Protein AF-A0A930HBT5-F1 (afdb_monomer)

Secondary structure (DSSP, 8-state):
--SS---SEEEEE-S-HHHHHHHHHTTT----EEEETTEEEEE--S---HHHHHHHHHHHHHH--

Sequence (65 aa):
KFDKPFFHEFVTVCADADAILKALADKGILGGLKLSDTEILWCATELNTKEQMDEVIEIVKGVSK

pLDDT: mean 89.17, std 11.28, range [53.72, 97.88]

Solvent-accessible surface area (backbone atoms only — not comparable to full-atom values): 4029 Å² total; per-residue (Å²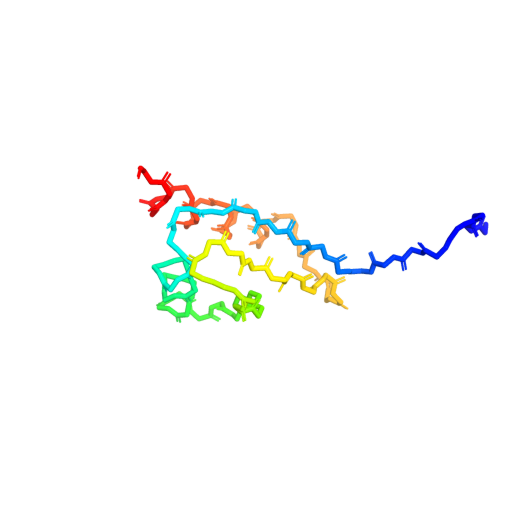): 134,78,98,58,92,79,67,57,54,52,75,46,82,49,89,47,34,64,63,43,42,49,57,32,46,79,69,75,38,88,58,55,49,76,78,47,66,35,26,33,39,35,72,64,83,66,96,70,54,70,68,60,52,50,51,52,50,54,55,42,60,72,67,70,117

Organism: NCBI:txid114527

Nearest PDB structures (foldseek):
  3ruy-assembly1_B  TM=7.107E-01  e=3.964E-01  Bacillus anthracis str. 'Ames Ancestor'
  6jy1-assembly1_A-2  TM=7.536E-01  e=6.467E-01  Methanocaldococcus jannaschii DSM 2661
  6m4y-assembly1_A-2  TM=7.381E-01  e=7.976E-01  Methanocaldococcus jannaschii DSM 2661
  4r8d-assembly1_A  TM=7.379E-01  e=1.396E+00  Mycobacterium tuberculosis H37Rv
  5fkz-assembly1_E  TM=7.626E-01  e=1.721E+00  Escherichia coli K-12

Radius of gyration: 12.68 Å; Cα contacts (8 Å, |Δi|>4): 73; chains: 1; bounding box: 32×38×23 Å

Structure (mmCIF, N/CA/C/O backbone):
data_AF-A0A930HBT5-F1
#
_entry.id   AF-A0A930HBT5-F1
#
loop_
_atom_site.group_PDB
_atom_site.id
_atom_site.type_symbol
_atom_site.label_atom_id
_atom_site.label_alt_id
_atom_site.label_comp_id
_atom_site.label_asym_id
_atom_site.label_entity_id
_atom_site.label_seq_id
_atom_site.pdbx_PDB_ins_code
_atom_site.Cartn_x
_atom_site.Cartn_y
_atom_site.Cartn_z
_atom_site.occupancy
_atom_site.B_iso_or_equiv
_atom_site.auth_seq_id
_atom_site.auth_comp_id
_atom_site.auth_asym_id
_atom_site.auth_atom_id
_atom_site.pdbx_PDB_model_num
ATOM 1 N N . LYS A 1 1 ? 13.545 24.116 2.702 1.00 53.72 1 LYS A N 1
ATOM 2 C CA . LYS A 1 1 ? 13.516 23.688 1.280 1.00 53.72 1 LYS A CA 1
ATOM 3 C C . LYS A 1 1 ? 14.229 22.346 1.214 1.00 53.72 1 LYS A C 1
ATOM 5 O O . LYS A 1 1 ? 15.242 22.232 1.883 1.00 53.72 1 LYS A O 1
ATOM 10 N N . PHE A 1 2 ? 13.674 21.345 0.533 1.00 66.44 2 PHE A N 1
ATOM 11 C CA . PHE A 1 2 ? 14.270 20.006 0.467 1.00 66.44 2 PHE A CA 1
ATOM 12 C C . PHE A 1 2 ? 15.400 19.980 -0.577 1.00 66.44 2 PHE A C 1
ATOM 14 O O . PHE A 1 2 ? 15.202 20.471 -1.685 1.00 66.44 2 PHE A O 1
ATOM 21 N N . ASP A 1 3 ? 16.564 19.426 -0.225 1.00 72.94 3 ASP A N 1
ATOM 22 C CA . ASP A 1 3 ? 17.774 19.378 -1.076 1.00 72.94 3 ASP A CA 1
ATOM 23 C C . ASP A 1 3 ? 17.747 18.271 -2.148 1.00 72.94 3 ASP A C 1
ATOM 25 O O . ASP A 1 3 ? 18.706 18.085 -2.898 1.00 72.94 3 ASP A O 1
ATOM 29 N N . LYS A 1 4 ? 16.657 17.502 -2.217 1.00 63.59 4 LYS A N 1
ATOM 30 C CA . LYS A 1 4 ? 16.447 16.398 -3.161 1.00 63.59 4 LYS A CA 1
ATOM 31 C C . LYS A 1 4 ? 14.982 16.364 -3.605 1.00 63.59 4 LYS A C 1
ATOM 33 O O . LYS A 1 4 ? 14.129 16.852 -2.858 1.00 63.59 4 LYS A O 1
ATOM 38 N N . PRO A 1 5 ? 14.672 15.773 -4.775 1.00 62.97 5 PRO A N 1
ATOM 39 C CA . PRO A 1 5 ? 13.294 15.497 -5.157 1.00 62.97 5 PRO A CA 1
ATOM 40 C C . PRO A 1 5 ? 12.635 14.650 -4.065 1.00 62.97 5 PRO A C 1
ATOM 42 O O . PRO A 1 5 ? 13.094 13.547 -3.772 1.00 62.97 5 PRO A O 1
ATOM 45 N N . PHE A 1 6 ? 11.596 15.187 -3.430 1.00 65.75 6 PHE A N 1
ATOM 46 C CA . PHE A 1 6 ? 10.735 14.407 -2.554 1.00 65.75 6 PHE A CA 1
ATOM 47 C C . PHE A 1 6 ? 9.661 13.784 -3.438 1.00 65.75 6 PHE A C 1
ATOM 49 O O . PHE A 1 6 ? 8.853 14.500 -4.032 1.00 65.75 6 PHE A O 1
ATOM 56 N N . PHE A 1 7 ? 9.712 12.466 -3.586 1.00 69.69 7 PHE A N 1
ATOM 57 C CA . PHE A 1 7 ? 8.687 11.726 -4.299 1.00 69.69 7 PHE A CA 1
ATOM 58 C C . PHE A 1 7 ? 7.623 11.331 -3.279 1.00 69.69 7 PHE A C 1
ATOM 60 O O . PHE A 1 7 ? 7.937 10.720 -2.261 1.00 69.69 7 PHE A O 1
ATOM 67 N N . HIS A 1 8 ? 6.371 11.703 -3.538 1.00 80.75 8 HIS A N 1
ATOM 68 C CA . HIS A 1 8 ? 5.236 11.281 -2.712 1.00 80.75 8 HIS A CA 1
ATOM 69 C C . HIS A 1 8 ? 4.827 9.842 -3.024 1.00 80.75 8 HIS A C 1
ATOM 71 O O . HIS A 1 8 ? 3.777 9.397 -2.581 1.00 80.75 8 HIS A O 1
ATOM 77 N N . GLU A 1 9 ? 5.636 9.121 -3.798 1.00 88.31 9 GLU A N 1
ATOM 78 C CA . GLU A 1 9 ? 5.359 7.755 -4.188 1.00 88.31 9 GLU A CA 1
ATOM 79 C C . GLU A 1 9 ? 6.498 6.843 -3.754 1.00 88.31 9 GLU A C 1
ATOM 81 O O . GLU A 1 9 ? 7.673 7.219 -3.801 1.00 88.31 9 GLU A O 1
ATOM 86 N N . PHE A 1 10 ? 6.145 5.642 -3.312 1.00 90.62 10 PHE A N 1
ATOM 87 C CA . PHE A 1 10 ? 7.101 4.625 -2.896 1.00 90.62 10 PHE A CA 1
ATOM 88 C C . PHE A 1 10 ? 6.580 3.236 -3.249 1.00 90.62 10 PHE A C 1
ATOM 90 O O . PHE A 1 10 ? 5.375 3.003 -3.287 1.00 90.62 10 PHE A O 1
ATOM 97 N N . VAL A 1 11 ? 7.495 2.301 -3.498 1.00 94.75 11 VAL A N 1
ATOM 98 C CA . VAL A 1 11 ? 7.147 0.910 -3.801 1.00 94.75 11 VAL A CA 1
ATOM 99 C C . VAL A 1 11 ? 7.331 0.055 -2.556 1.00 94.75 11 VAL A C 1
ATOM 101 O O . VAL A 1 11 ? 8.347 0.162 -1.867 1.00 94.75 11 VAL A O 1
ATOM 104 N N . THR A 1 12 ? 6.363 -0.814 -2.278 1.00 94.69 12 THR A N 1
ATOM 105 C CA . THR A 1 12 ? 6.502 -1.886 -1.286 1.00 94.69 12 THR A CA 1
ATOM 106 C C . THR A 1 12 ? 6.568 -3.236 -1.975 1.00 94.69 12 THR A C 1
ATOM 108 O O . THR A 1 12 ? 5.809 -3.480 -2.913 1.00 94.69 12 THR A O 1
ATOM 111 N N . VAL A 1 13 ? 7.404 -4.128 -1.446 1.00 95.94 13 VAL A N 1
ATOM 112 C CA . VAL A 1 13 ? 7.427 -5.543 -1.830 1.00 95.94 13 VAL A CA 1
ATOM 113 C C . VAL A 1 13 ? 6.505 -6.333 -0.902 1.00 95.94 13 VAL A C 1
ATOM 115 O O . VAL A 1 13 ? 6.508 -6.118 0.311 1.00 95.94 13 VAL A O 1
ATOM 118 N N . CYS A 1 14 ? 5.720 -7.241 -1.466 1.00 94.00 14 CYS A N 1
ATOM 119 C CA . CYS A 1 14 ? 4.747 -8.077 -0.774 1.00 94.00 14 CYS A CA 1
ATOM 120 C C . CYS A 1 14 ? 4.674 -9.473 -1.411 1.00 94.00 14 CYS A C 1
ATOM 122 O O . CYS A 1 14 ? 5.225 -9.697 -2.486 1.00 94.00 14 CYS A O 1
ATOM 124 N N . ALA A 1 15 ? 4.026 -10.421 -0.730 1.00 93.31 15 ALA A N 1
ATOM 125 C CA . ALA A 1 15 ? 3.880 -11.787 -1.234 1.00 93.31 15 ALA A CA 1
ATOM 126 C C . ALA A 1 15 ? 2.816 -11.902 -2.338 1.00 93.31 15 ALA A C 1
ATOM 128 O O . ALA A 1 15 ? 3.004 -12.664 -3.281 1.00 93.31 15 ALA A O 1
ATOM 129 N N . ASP A 1 16 ? 1.720 -11.149 -2.211 1.00 96.31 16 ASP A N 1
ATOM 130 C CA . ASP A 1 16 ? 0.600 -11.158 -3.152 1.00 96.31 16 ASP A CA 1
ATOM 131 C C . ASP A 1 16 ? -0.036 -9.761 -3.220 1.00 96.31 16 ASP A C 1
ATOM 133 O O . ASP A 1 16 ? -0.758 -9.325 -2.313 1.00 96.31 16 ASP A O 1
ATOM 137 N N . ALA A 1 17 ? 0.267 -9.042 -4.299 1.00 97.44 17 ALA A N 1
ATOM 138 C CA . ALA A 1 17 ? -0.241 -7.696 -4.519 1.00 97.44 17 ALA A CA 1
ATOM 139 C C . ALA A 1 17 ? -1.760 -7.671 -4.759 1.00 97.44 17 ALA A C 1
ATOM 141 O O . ALA A 1 17 ? -2.437 -6.754 -4.287 1.00 97.44 17 ALA A O 1
ATOM 142 N N . ASP A 1 18 ? -2.316 -8.673 -5.447 1.00 97.44 18 ASP A N 1
ATOM 143 C CA . ASP A 1 18 ? -3.750 -8.719 -5.749 1.00 97.44 18 ASP A CA 1
ATOM 144 C C . ASP A 1 18 ? -4.568 -8.961 -4.481 1.00 97.44 18 ASP A C 1
ATOM 146 O O . ASP A 1 18 ? -5.600 -8.314 -4.281 1.00 97.44 18 ASP A O 1
ATOM 150 N N . ALA A 1 19 ? -4.093 -9.835 -3.589 1.00 97.31 19 ALA A N 1
ATOM 151 C CA . ALA A 1 19 ? -4.739 -10.083 -2.303 1.00 97.31 19 ALA A CA 1
ATOM 152 C C . ALA A 1 19 ? -4.811 -8.811 -1.445 1.00 97.31 19 ALA A C 1
ATOM 154 O O . ALA A 1 19 ? -5.860 -8.512 -0.866 1.00 97.31 19 ALA A O 1
ATOM 155 N N . ILE A 1 20 ? -3.725 -8.032 -1.402 1.00 97.44 20 ILE A N 1
ATOM 156 C CA . ILE A 1 20 ? -3.675 -6.759 -0.672 1.00 97.44 20 ILE A CA 1
ATOM 157 C C . ILE A 1 20 ? -4.641 -5.739 -1.272 1.00 97.44 20 ILE A C 1
ATOM 159 O O . ILE A 1 20 ? -5.476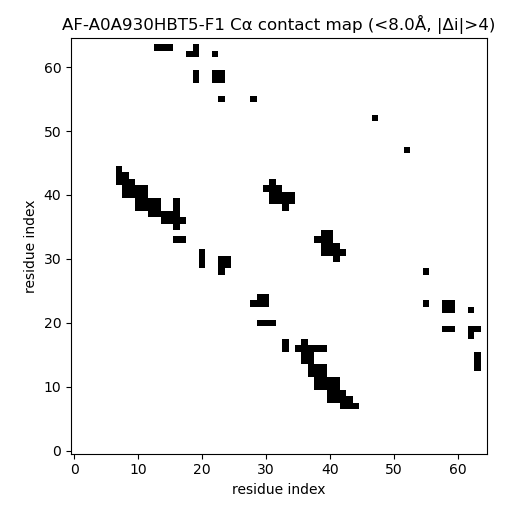 -5.185 -0.551 1.00 97.44 20 ILE A O 1
ATOM 163 N N . LEU A 1 21 ? -4.555 -5.495 -2.581 1.00 97.38 21 LEU A N 1
ATOM 164 C CA . LEU A 1 21 ? -5.391 -4.491 -3.241 1.00 97.38 21 LEU A CA 1
ATOM 165 C C . LEU A 1 21 ? -6.872 -4.861 -3.176 1.00 97.38 21 LEU A C 1
ATOM 167 O O . LEU A 1 21 ? -7.712 -3.990 -2.946 1.00 97.38 21 LEU A O 1
ATOM 171 N N . LYS A 1 22 ? -7.196 -6.153 -3.291 1.00 97.88 22 LYS A N 1
ATOM 172 C CA . LYS A 1 22 ? -8.559 -6.645 -3.105 1.00 97.88 22 LYS A CA 1
ATOM 173 C C . LYS A 1 22 ? -9.065 -6.401 -1.684 1.00 97.88 22 LYS A C 1
ATOM 175 O O . LYS A 1 22 ? -10.176 -5.904 -1.527 1.00 97.88 22 LYS A O 1
ATOM 180 N N . ALA A 1 23 ? -8.275 -6.723 -0.661 1.00 97.38 23 ALA A N 1
ATOM 181 C CA . ALA A 1 23 ? -8.689 -6.544 0.730 1.00 97.38 23 ALA A CA 1
ATOM 182 C C . ALA A 1 23 ? -8.950 -5.070 1.080 1.00 97.38 23 ALA A C 1
ATOM 184 O O . ALA A 1 23 ? -9.889 -4.769 1.818 1.00 97.38 23 ALA A O 1
ATOM 185 N N . LEU A 1 24 ? -8.157 -4.153 0.519 1.00 96.75 24 LEU A N 1
ATOM 186 C CA . LEU A 1 24 ? -8.370 -2.710 0.656 1.00 96.75 24 LEU A CA 1
ATOM 187 C C . LEU A 1 24 ? -9.627 -2.252 -0.093 1.00 96.75 24 LEU A C 1
ATOM 189 O O . LEU A 1 24 ? -10.468 -1.565 0.489 1.00 96.75 24 LEU A O 1
ATOM 193 N N . ALA A 1 25 ? -9.813 -2.697 -1.338 1.00 97.00 25 ALA A N 1
ATOM 194 C CA . ALA A 1 25 ? -10.995 -2.366 -2.132 1.00 97.00 25 ALA A CA 1
ATOM 195 C C . ALA A 1 25 ? -12.298 -2.870 -1.484 1.00 97.00 25 ALA A C 1
ATOM 197 O O . ALA A 1 25 ? -13.291 -2.144 -1.459 1.00 97.00 25 ALA A O 1
ATOM 198 N N . ASP A 1 26 ? -12.284 -4.064 -0.881 1.00 97.50 26 ASP A N 1
ATOM 199 C CA . ASP A 1 26 ? -13.421 -4.634 -0.140 1.00 97.50 26 ASP A CA 1
ATOM 200 C C . ASP A 1 26 ? -13.788 -3.794 1.110 1.00 97.50 26 ASP A C 1
ATOM 202 O O . ASP A 1 26 ? -14.898 -3.903 1.638 1.00 97.50 26 ASP A O 1
ATOM 206 N N . LYS A 1 27 ? -12.877 -2.928 1.576 1.00 95.81 27 LYS A N 1
ATOM 207 C CA . LYS A 1 27 ? -13.084 -1.941 2.652 1.00 95.81 27 LYS A CA 1
ATOM 208 C C . LYS A 1 27 ? -13.347 -0.522 2.139 1.00 95.81 27 LYS A C 1
ATOM 210 O O . LYS A 1 27 ? -13.480 0.397 2.939 1.00 95.81 27 LYS A O 1
ATOM 215 N N . GLY A 1 28 ? -13.466 -0.339 0.824 1.00 94.56 28 GLY A N 1
ATOM 216 C CA . GLY A 1 28 ? -13.685 0.967 0.203 1.00 94.56 28 GLY A CA 1
ATOM 217 C C . GLY A 1 28 ? -12.435 1.848 0.150 1.00 94.56 28 GLY A C 1
ATOM 218 O O . GLY A 1 28 ? -12.559 3.055 -0.041 1.00 94.56 28 GLY A O 1
ATOM 219 N N . ILE A 1 29 ? -11.244 1.264 0.311 1.00 93.75 29 ILE A N 1
ATOM 220 C CA . ILE A 1 29 ? -9.965 1.971 0.247 1.00 93.75 29 ILE A CA 1
ATOM 221 C C . ILE A 1 29 ? -9.332 1.727 -1.123 1.00 93.75 29 ILE A C 1
ATOM 223 O O . ILE A 1 29 ? -9.088 0.584 -1.515 1.00 93.75 29 ILE A O 1
ATOM 227 N N . LEU A 1 30 ? -9.024 2.807 -1.842 1.00 92.62 30 LEU A N 1
ATOM 228 C CA . LEU A 1 30 ? -8.201 2.726 -3.043 1.00 92.62 30 LEU A CA 1
ATOM 229 C C . LEU A 1 30 ? -6.742 2.508 -2.623 1.00 92.62 30 LEU A C 1
ATOM 231 O O . LEU A 1 30 ? -6.105 3.401 -2.071 1.00 92.62 30 LEU A O 1
ATOM 235 N N . GLY A 1 31 ? -6.237 1.295 -2.844 1.00 92.94 31 GLY A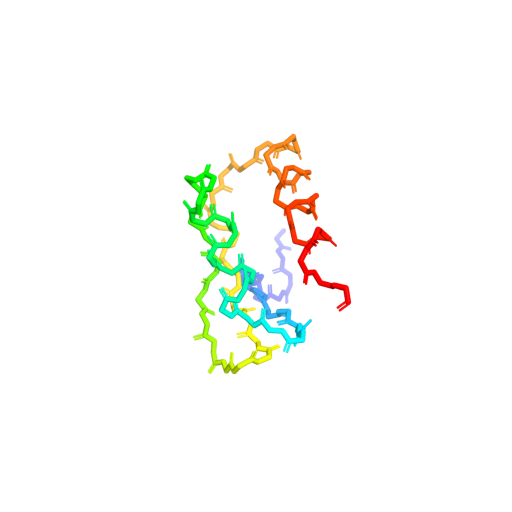 N 1
ATOM 236 C CA . GLY A 1 31 ? -4.828 0.975 -2.631 1.00 92.94 31 GLY A CA 1
ATOM 237 C C . GLY A 1 31 ? -3.913 1.575 -3.705 1.00 92.94 31 GLY A C 1
ATOM 238 O O . GLY A 1 31 ? -4.342 2.336 -4.571 1.00 92.94 31 GLY A O 1
ATOM 239 N N . GLY A 1 32 ? -2.634 1.202 -3.657 1.00 93.69 32 GLY A N 1
ATOM 240 C CA . GLY A 1 32 ? -1.660 1.596 -4.672 1.00 93.69 32 GLY A CA 1
ATOM 241 C C . GLY A 1 32 ? -1.875 0.945 -6.047 1.00 93.69 32 GLY A C 1
ATOM 242 O O . GLY A 1 32 ? -2.780 0.141 -6.267 1.00 93.69 32 GLY A O 1
ATOM 243 N N . LEU A 1 33 ? -0.990 1.271 -6.984 1.00 95.56 33 LEU A N 1
ATOM 244 C CA . LEU A 1 33 ? -0.939 0.670 -8.312 1.00 95.56 33 LEU A CA 1
ATOM 245 C C . LEU A 1 33 ? -0.084 -0.604 -8.283 1.00 95.56 33 LEU A C 1
ATOM 247 O O . LEU A 1 33 ? 1.088 -0.562 -7.910 1.00 95.56 33 LEU A O 1
ATOM 251 N N . LYS A 1 34 ? -0.645 -1.732 -8.725 1.00 97.44 34 LYS A N 1
ATOM 252 C CA . LYS A 1 34 ? 0.114 -2.975 -8.921 1.00 97.44 34 LYS A CA 1
ATOM 253 C C . LYS A 1 34 ? 1.160 -2.784 -10.024 1.00 97.44 34 LYS A C 1
ATOM 255 O O . LYS A 1 34 ? 0.800 -2.460 -11.156 1.00 97.44 34 LYS A O 1
ATOM 260 N N . LEU A 1 35 ? 2.435 -3.012 -9.705 1.00 97.62 35 LEU A N 1
ATOM 261 C CA . LEU A 1 35 ? 3.530 -3.015 -10.685 1.00 97.62 35 LEU A CA 1
ATOM 262 C C . LEU A 1 35 ? 3.888 -4.436 -11.135 1.00 97.62 35 LEU A C 1
ATOM 264 O O . LEU A 1 35 ? 4.190 -4.661 -12.306 1.00 97.62 35 LEU A O 1
ATOM 268 N N . SER A 1 36 ? 3.830 -5.390 -10.207 1.00 97.56 36 SER A N 1
ATOM 269 C CA . SER A 1 36 ? 4.054 -6.821 -10.432 1.00 97.56 36 SER A CA 1
ATOM 270 C C . SER A 1 36 ? 3.241 -7.635 -9.420 1.00 97.56 36 SER A C 1
ATOM 272 O O . SER A 1 36 ? 2.542 -7.064 -8.583 1.00 97.56 36 SER A O 1
ATOM 274 N N . ASP A 1 37 ? 3.310 -8.965 -9.467 1.00 97.44 37 ASP A N 1
ATOM 275 C CA . ASP A 1 37 ? 2.621 -9.825 -8.487 1.00 97.44 37 ASP A CA 1
ATOM 276 C C . ASP A 1 37 ? 3.104 -9.601 -7.045 1.00 97.44 37 ASP A C 1
ATOM 278 O O . ASP A 1 37 ? 2.385 -9.913 -6.098 1.00 97.44 37 ASP A O 1
ATOM 282 N N . THR A 1 38 ? 4.285 -9.001 -6.877 1.00 96.94 38 THR A N 1
ATOM 283 C CA . THR A 1 38 ? 4.929 -8.779 -5.578 1.00 96.94 38 THR A CA 1
ATOM 284 C C . THR A 1 38 ? 5.200 -7.310 -5.267 1.00 96.94 38 THR A C 1
ATOM 286 O O . THR A 1 38 ? 5.815 -7.019 -4.246 1.00 96.94 38 THR A O 1
ATOM 289 N N . GLU A 1 39 ? 4.791 -6.359 -6.111 1.00 97.56 39 GLU A N 1
ATOM 290 C CA . GLU A 1 39 ? 5.129 -4.938 -5.938 1.00 97.56 39 GLU A CA 1
ATOM 291 C C . GLU A 1 39 ? 3.920 -4.022 -6.120 1.00 97.56 39 GLU A C 1
ATOM 293 O O . GLU A 1 39 ? 3.179 -4.116 -7.103 1.00 97.56 39 GLU A O 1
ATOM 298 N N . ILE A 1 40 ? 3.775 -3.075 -5.189 1.00 97.44 40 ILE A N 1
ATOM 299 C CA . ILE A 1 40 ? 2.733 -2.043 -5.207 1.00 97.44 40 ILE A CA 1
ATOM 300 C C . ILE A 1 40 ? 3.395 -0.668 -5.113 1.00 97.44 40 ILE A C 1
ATOM 302 O O . ILE A 1 40 ? 4.162 -0.415 -4.183 1.00 97.44 40 ILE A O 1
ATOM 306 N N . LEU A 1 41 ? 3.073 0.216 -6.058 1.00 95.50 41 LEU A N 1
ATOM 307 C CA . LEU A 1 41 ? 3.396 1.640 -6.021 1.00 95.50 41 LEU A CA 1
ATOM 308 C C . LEU A 1 41 ? 2.317 2.392 -5.244 1.00 95.50 41 LEU A C 1
ATOM 310 O O . LEU A 1 41 ? 1.160 2.440 -5.655 1.00 95.50 41 LEU A O 1
ATOM 314 N N . TRP A 1 42 ? 2.698 3.008 -4.138 1.00 93.00 42 TRP A N 1
ATOM 315 C CA . TRP A 1 42 ? 1.818 3.823 -3.312 1.00 93.00 42 TRP A CA 1
ATOM 316 C C . TRP A 1 42 ? 1.980 5.285 -3.659 1.00 93.00 42 TRP A C 1
ATOM 318 O O . TRP A 1 42 ? 3.109 5.755 -3.726 1.00 93.00 42 TRP A O 1
ATOM 328 N N . CYS A 1 43 ? 0.868 6.004 -3.787 1.00 88.06 43 CYS A N 1
ATOM 329 C CA . CYS A 1 43 ? 0.857 7.454 -3.921 1.00 88.06 43 CYS A CA 1
ATOM 330 C C . CYS A 1 43 ? 0.340 8.068 -2.615 1.00 88.06 43 CYS A C 1
ATOM 332 O O . CYS A 1 43 ? -0.820 7.903 -2.257 1.00 88.06 43 CYS A O 1
ATOM 334 N N . ALA A 1 44 ? 1.191 8.790 -1.895 1.00 77.62 44 ALA A N 1
ATOM 335 C CA . ALA A 1 44 ? 0.841 9.559 -0.704 1.00 77.62 44 ALA A CA 1
ATOM 336 C C . ALA A 1 44 ? 0.540 11.017 -1.090 1.00 77.62 44 ALA A C 1
ATOM 338 O O . ALA A 1 44 ? 1.215 11.951 -0.654 1.00 77.62 44 ALA A O 1
ATOM 339 N N . THR A 1 45 ? -0.435 11.212 -1.977 1.00 70.06 45 THR A N 1
ATOM 340 C CA . THR A 1 45 ? -0.824 12.540 -2.485 1.00 70.06 45 THR A CA 1
ATOM 341 C C . THR A 1 45 ? -1.937 13.196 -1.668 1.00 70.06 45 THR A C 1
ATOM 343 O O . THR A 1 45 ? -2.201 14.386 -1.831 1.00 70.06 45 THR A O 1
ATOM 346 N N . GLU A 1 46 ? -2.591 12.436 -0.790 1.00 68.19 46 GLU A N 1
ATOM 347 C CA . GLU A 1 46 ? -3.787 12.844 -0.051 1.00 68.19 46 GLU A CA 1
ATOM 348 C C . GLU A 1 46 ? -3.476 13.068 1.436 1.00 68.19 46 GLU A C 1
ATOM 350 O O . GLU A 1 46 ? -2.632 12.393 2.030 1.00 68.19 46 GLU A O 1
ATOM 355 N N . LEU A 1 47 ? -4.169 14.033 2.051 1.00 79.31 47 LEU A N 1
ATOM 356 C CA . LEU A 1 47 ? -4.087 14.313 3.487 1.00 79.31 47 LEU A CA 1
A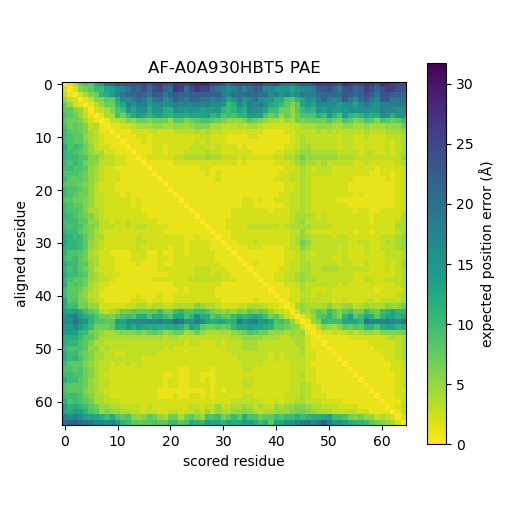TOM 357 C C . LEU A 1 47 ? -4.835 13.224 4.274 1.00 79.31 47 LEU A C 1
ATOM 359 O O . LEU A 1 47 ? -5.956 13.445 4.726 1.00 79.31 47 LEU A O 1
ATOM 363 N N . ASN A 1 48 ? -4.219 12.054 4.423 1.00 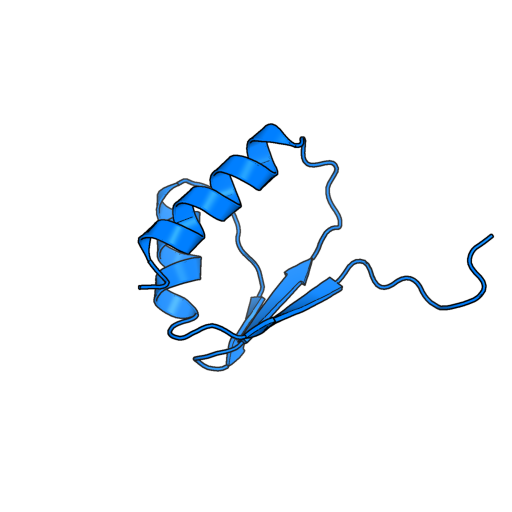84.00 48 ASN A N 1
ATOM 364 C CA . ASN A 1 48 ? -4.750 10.973 5.251 1.00 84.00 48 ASN A CA 1
ATOM 365 C C . ASN A 1 48 ? -4.444 11.224 6.733 1.00 84.00 48 ASN A C 1
ATOM 367 O O . ASN A 1 48 ? -3.336 11.641 7.090 1.00 84.00 48 ASN A O 1
ATOM 371 N N . THR A 1 49 ? -5.411 10.958 7.612 1.00 90.38 49 THR A N 1
ATOM 372 C CA . THR A 1 49 ? -5.164 10.957 9.059 1.00 90.38 49 THR A CA 1
ATOM 373 C C . THR A 1 49 ? -4.352 9.727 9.458 1.00 90.38 49 THR A C 1
ATOM 375 O O . THR A 1 49 ? -4.270 8.734 8.729 1.00 90.38 49 THR A O 1
ATOM 378 N N . LYS A 1 50 ?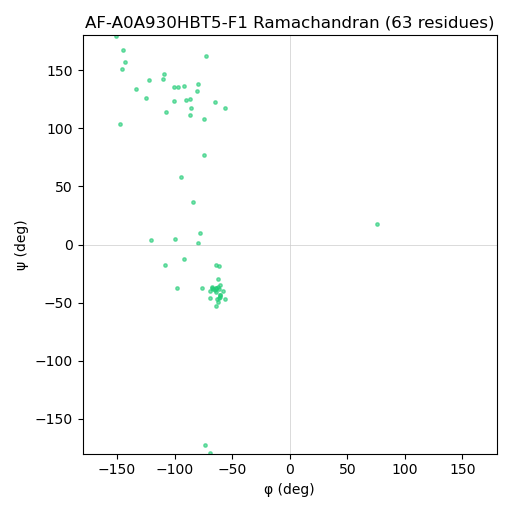 -3.748 9.772 10.650 1.00 91.06 50 LYS A N 1
ATOM 379 C CA . LYS A 1 50 ? -3.005 8.630 11.186 1.00 91.06 50 LYS A CA 1
ATOM 380 C C . LYS A 1 50 ? -3.897 7.390 11.299 1.00 91.06 50 LYS A C 1
ATOM 382 O O . LYS A 1 50 ? -3.454 6.296 10.975 1.00 91.06 50 LYS A O 1
ATOM 387 N N . GLU A 1 51 ? -5.140 7.574 11.719 1.00 93.69 51 GLU A N 1
ATOM 388 C CA . GLU A 1 51 ? -6.107 6.499 11.936 1.00 93.69 51 GLU A CA 1
ATOM 389 C C . GLU A 1 51 ? -6.466 5.796 10.621 1.00 93.69 51 GLU A C 1
ATOM 391 O O . GLU A 1 51 ? -6.542 4.571 10.590 1.00 93.69 51 GLU A O 1
ATOM 396 N N . GLN A 1 52 ? -6.607 6.549 9.523 1.00 91.12 52 GLN A N 1
ATOM 397 C CA . GLN A 1 52 ? -6.831 5.977 8.189 1.00 91.12 52 GLN A CA 1
ATOM 398 C C . GLN A 1 52 ? -5.626 5.147 7.729 1.00 91.12 52 GLN A C 1
ATOM 400 O O . GLN A 1 52 ? -5.785 4.057 7.183 1.00 91.12 52 GLN A O 1
ATOM 405 N N . MET A 1 53 ? -4.407 5.629 7.987 1.00 92.19 53 MET A N 1
ATOM 406 C CA . MET A 1 53 ? -3.193 4.872 7.671 1.00 92.19 53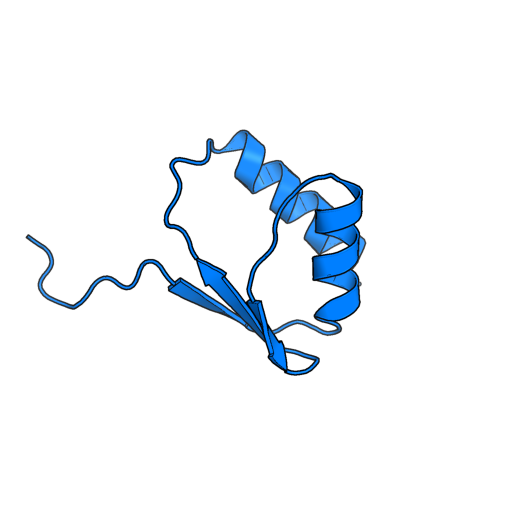 MET A CA 1
ATOM 407 C C . MET A 1 53 ? 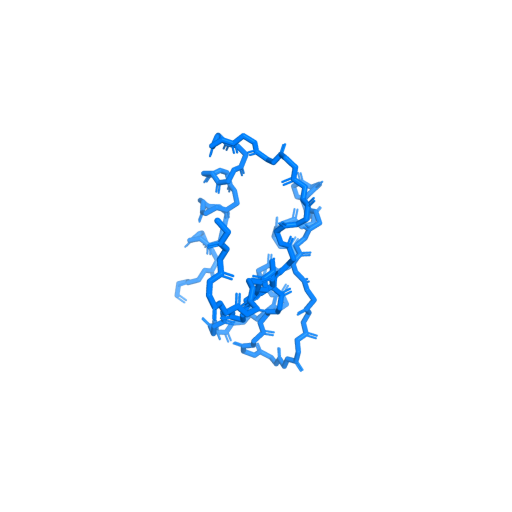-3.054 3.618 8.543 1.00 92.19 53 MET A C 1
ATOM 409 O O . MET A 1 53 ? -2.633 2.574 8.047 1.00 92.19 53 MET A O 1
ATOM 413 N N . ASP A 1 54 ? -3.428 3.693 9.821 1.00 94.75 54 ASP A N 1
ATOM 414 C CA . ASP A 1 54 ? -3.430 2.540 10.723 1.00 94.75 54 ASP A CA 1
ATOM 415 C C . ASP A 1 54 ? -4.447 1.476 10.251 1.00 94.75 54 ASP A C 1
ATOM 417 O O . ASP A 1 54 ? -4.132 0.286 10.275 1.00 94.75 54 ASP A O 1
ATOM 421 N N . GLU A 1 55 ? -5.613 1.875 9.727 1.00 94.69 55 GLU A N 1
ATOM 422 C CA . GLU A 1 55 ? -6.588 0.950 9.125 1.00 94.69 55 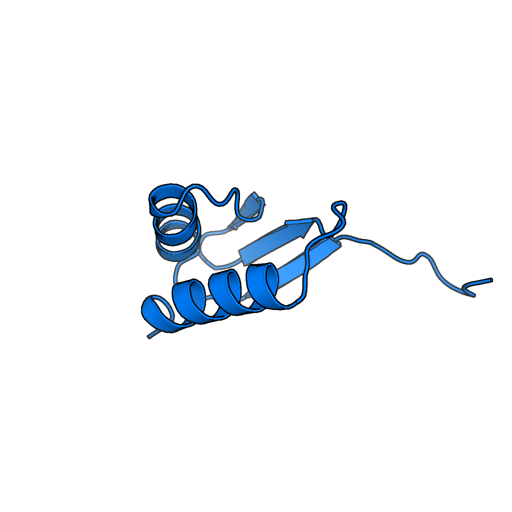GLU A CA 1
ATOM 423 C C . GLU A 1 55 ? -6.008 0.200 7.915 1.00 94.69 55 GLU A C 1
ATOM 425 O O . GLU A 1 55 ? -6.110 -1.028 7.843 1.00 94.69 55 GLU A O 1
ATOM 430 N N . VAL A 1 56 ? -5.332 0.910 7.003 1.00 94.88 56 VAL A N 1
ATOM 431 C CA . VAL A 1 56 ? -4.634 0.291 5.860 1.00 94.88 56 VAL A CA 1
ATOM 432 C C . VAL A 1 56 ? -3.624 -0.747 6.345 1.00 94.88 56 VAL A C 1
ATOM 434 O O . VAL A 1 56 ? -3.594 -1.869 5.837 1.00 94.88 56 VAL A O 1
ATOM 437 N N . ILE A 1 57 ? -2.817 -0.399 7.349 1.00 94.12 57 ILE A N 1
ATOM 438 C CA . ILE A 1 57 ? -1.788 -1.286 7.902 1.00 94.12 57 ILE A CA 1
ATOM 439 C C . ILE A 1 57 ? -2.410 -2.564 8.473 1.00 94.12 57 ILE A C 1
ATOM 441 O O . ILE A 1 57 ? -1.901 -3.657 8.212 1.00 94.12 57 ILE A O 1
ATOM 445 N N . GLU A 1 58 ? -3.497 -2.456 9.236 1.00 96.69 58 GLU A N 1
ATOM 446 C CA . GLU A 1 58 ? -4.150 -3.624 9.832 1.00 96.69 58 GLU A CA 1
ATOM 447 C C . GLU A 1 58 ? -4.777 -4.543 8.774 1.00 96.69 58 GLU A C 1
ATOM 449 O O . GLU A 1 58 ? -4.644 -5.767 8.871 1.00 96.69 58 GLU A O 1
ATOM 454 N N . ILE A 1 59 ? -5.371 -3.983 7.715 1.00 95.56 59 ILE A N 1
ATOM 455 C CA . ILE A 1 59 ? -5.880 -4.768 6.579 1.00 95.56 59 ILE A CA 1
ATOM 456 C C . ILE A 1 59 ? -4.732 -5.512 5.885 1.00 95.56 59 ILE A C 1
ATOM 458 O O . ILE A 1 59 ? -4.816 -6.727 5.691 1.00 95.56 59 ILE A O 1
ATOM 462 N N . VAL A 1 60 ? -3.639 -4.810 5.565 1.00 94.81 60 VAL A N 1
ATOM 463 C CA . VAL A 1 60 ? -2.466 -5.385 4.882 1.00 94.81 60 VAL A CA 1
ATOM 464 C C . VAL A 1 60 ? -1.833 -6.503 5.717 1.00 94.81 60 VAL A C 1
ATOM 466 O O . VAL A 1 60 ? -1.532 -7.572 5.180 1.00 94.81 60 VAL A O 1
ATOM 469 N N . LYS A 1 61 ? -1.679 -6.317 7.036 1.00 93.81 61 LYS A N 1
ATOM 470 C CA . LYS A 1 61 ? -1.178 -7.363 7.951 1.00 93.81 61 LYS A CA 1
ATOM 471 C C . LYS A 1 61 ? -2.070 -8.603 7.972 1.00 93.81 61 LYS A C 1
ATOM 473 O O . LYS A 1 61 ? -1.564 -9.712 8.123 1.00 93.81 61 LYS A O 1
ATOM 478 N N . GLY A 1 62 ? -3.384 -8.427 7.836 1.00 92.44 62 GLY A N 1
ATOM 479 C CA . GLY A 1 62 ? -4.345 -9.529 7.818 1.00 92.44 62 GLY A CA 1
ATOM 480 C C . GLY A 1 62 ? -4.150 -10.492 6.645 1.00 92.44 62 GLY A C 1
ATOM 481 O O . GLY A 1 62 ? -4.428 -11.684 6.797 1.00 92.44 62 GLY A O 1
ATOM 482 N N . VAL A 1 63 ? -3.643 -9.988 5.515 1.00 91.75 63 VAL A N 1
ATOM 483 C CA . VAL A 1 63 ? -3.462 -10.748 4.266 1.00 91.75 63 VAL A CA 1
ATOM 484 C C . VAL A 1 63 ? -2.006 -11.073 3.928 1.00 91.75 63 VAL A C 1
ATOM 486 O O . VAL A 1 63 ? -1.766 -11.999 3.166 1.00 91.75 63 VAL A O 1
ATOM 489 N N . SER A 1 64 ? -1.033 -10.381 4.524 1.00 79.50 64 SER A N 1
ATOM 490 C CA . SER A 1 64 ? 0.408 -10.596 4.287 1.00 79.50 64 SER A CA 1
ATOM 491 C C . SER A 1 64 ? 1.011 -11.735 5.131 1.00 79.50 64 SER A C 1
ATOM 493 O O . SER A 1 64 ? 2.129 -11.599 5.628 1.00 79.50 64 SER A O 1
ATOM 495 N N . LYS A 1 65 ? 0.260 -12.816 5.364 1.00 60.34 65 LYS A N 1
ATOM 496 C CA . LYS A 1 65 ? 0.711 -13.954 6.185 1.00 60.34 65 LYS A CA 1
ATOM 497 C C . LYS A 1 65 ? 1.637 -14.904 5.441 1.00 60.34 65 LYS A C 1
ATOM 499 O O . LYS A 1 65 ? 1.410 -15.117 4.233 1.00 60.34 65 LYS A O 1
#

Mean predicted aligned error: 4.92 Å

Foldseek 3Di:
DDPDDDAQKDKDFAQAPVQLCVLCVVVVHHAFPDPDRGMGIGGNPDPDDPVNVVVSVVSNVVRRD

InterPro domains:
  IPR015422 Pyridoxal phosphate-dependent transferase, small domain [G3DSA:3.90.1150.10] (1-64)